Protein AF-A0AAW9KFI5-F1 (afdb_monomer)

Organism: NCBI:txid544580

pLDDT: mean 96.45, std 7.19, range [34.41, 98.88]

Sequence (159 aa):
MTAESLSDPTLGYTVVSIPKDLDATQIKVLQDFVAYDKATWRVWFTRKGLDEALARSTGSTHNAIQRNYEAMTKHDNPPVMVGVGGVDVSEDAKSADVTTCSDTTQMKSTDFQGNDVTQKAAQKRSAILVRMVPRDDGVWVTQSETVLSINECTAEAGK

Secondary structure (DSSP, 8-state):
--TGGG-BTTTTEEEEE--SS--HHHHHHHHHHHHHHHHHHHHHHHS--HHHHHHTB-HHHHHHHHHHHHT--EEEES-EEEEEEEEEE-TTSS-EEEEEEEE-TT-EEEETTS-B---TTTSSEEEEEEEEEE-TTS-EEEEEEEEEEESS--SSPP-

Foldseek 3Di:
DFQQVLADVVLLEGQAADDPPDDPLLVQQVSLVSQLVSLLLCCQAPVPNLVVNLVQEAAPSNVVSVVCSVVDQKHKHDHKYKAWDDWAADPVNFKIKIWMKIACLVIWIAGPVGDTPGDNVRRWIWTKIWMWGADPVRRIHTRDIDGPDIRPDDSHDDD

Solvent-accessible surface area (backbone atoms only — not comparable to full-atom values): 8347 Å² total; per-residue (Å²): 139,54,32,69,80,67,36,38,78,91,73,31,37,38,32,64,21,59,63,76,93,64,51,76,66,44,47,50,44,50,54,32,49,50,54,29,51,52,29,44,50,41,25,45,49,66,75,42,54,56,70,58,26,46,74,31,28,34,68,60,37,30,56,47,51,53,54,49,62,75,66,55,68,51,29,42,39,66,47,38,37,32,10,37,72,43,64,50,67,42,97,84,66,64,37,31,42,36,35,32,13,44,34,25,60,76,36,43,26,33,31,84,87,69,46,82,64,59,51,73,88,66,36,36,26,36,20,33,42,35,36,29,32,63,44,98,85,72,49,42,23,38,29,38,74,42,80,75,45,73,64,78,50,60,29,60,67,83,128

Nearest PDB structures (foldseek):
  5o65-assembly1_C  TM=4.513E-01  e=8.291E+00  Pseudomonas sp. UK4
  5o65-assembly1_B  TM=4.239E-01  e=7.354E+00  Pseudomonas sp. UK4

Structure (mmCIF, N/CA/C/O backbone):
data_AF-A0AAW9KFI5-F1
#
_entry.id   AF-A0AAW9KFI5-F1
#
loop_
_atom_site.group_PDB
_atom_site.id
_atom_site.type_symbol
_atom_site.label_atom_id
_atom_site.label_alt_id
_atom_site.label_comp_id
_atom_site.label_asym_id
_atom_site.label_entity_id
_atom_site.label_seq_id
_atom_site.pdbx_PDB_ins_code
_atom_site.Cartn_x
_atom_site.Cartn_y
_atom_site.Cartn_z
_atom_site.occupancy
_atom_site.B_iso_or_equiv
_atom_site.auth_seq_id
_atom_site.auth_comp_id
_atom_site.auth_asym_id
_atom_site.auth_atom_id
_atom_site.pdbx_PDB_model_num
ATOM 1 N N . MET A 1 1 ? 2.322 1.010 19.334 1.00 90.19 1 MET A N 1
ATOM 2 C CA . MET A 1 1 ? 2.576 0.846 17.885 1.00 90.19 1 MET A CA 1
ATOM 3 C C . MET A 1 1 ? 3.172 2.140 17.359 1.00 90.19 1 MET A C 1
ATOM 5 O O . MET A 1 1 ? 2.755 3.191 17.827 1.00 90.19 1 MET A O 1
ATOM 9 N N . THR A 1 2 ? 4.144 2.077 16.451 1.00 94.06 2 THR A N 1
ATOM 10 C CA . THR A 1 2 ? 4.765 3.262 15.826 1.00 94.06 2 THR A CA 1
ATOM 11 C C . THR A 1 2 ? 4.756 3.134 14.304 1.00 94.06 2 THR A C 1
ATOM 13 O O . THR A 1 2 ? 4.699 2.019 13.784 1.00 94.06 2 THR A O 1
ATOM 16 N N . ALA A 1 3 ? 4.849 4.258 13.589 1.00 95.38 3 ALA A N 1
ATOM 17 C CA . ALA A 1 3 ? 4.993 4.258 12.132 1.00 95.38 3 ALA A CA 1
ATOM 18 C C . ALA A 1 3 ? 6.216 3.424 11.692 1.00 95.38 3 ALA A C 1
ATOM 20 O O . ALA A 1 3 ? 6.110 2.531 10.858 1.00 95.38 3 ALA A O 1
ATOM 21 N N . GLU A 1 4 ? 7.354 3.595 12.367 1.00 95.94 4 GLU A N 1
ATOM 22 C CA . GLU A 1 4 ? 8.563 2.813 12.090 1.00 95.94 4 GLU A CA 1
ATOM 23 C C . GLU A 1 4 ? 8.346 1.299 12.259 1.00 95.94 4 GLU A C 1
ATOM 25 O O . GLU A 1 4 ? 8.732 0.530 11.382 1.00 95.94 4 GLU A O 1
ATOM 30 N N . SER A 1 5 ? 7.632 0.861 13.307 1.00 97.19 5 SER A N 1
ATOM 31 C CA . SER A 1 5 ? 7.320 -0.567 13.512 1.00 97.19 5 SER A CA 1
ATOM 32 C C . SER A 1 5 ? 6.452 -1.180 12.405 1.00 97.19 5 SER A C 1
ATOM 34 O O . SER A 1 5 ? 6.408 -2.399 12.256 1.00 97.19 5 SER A O 1
ATOM 36 N N . LEU A 1 6 ? 5.764 -0.342 11.625 1.00 98.00 6 LEU A N 1
ATOM 37 C CA . LEU A 1 6 ? 4.935 -0.738 10.491 1.00 98.00 6 LEU A CA 1
ATOM 38 C C . LEU A 1 6 ? 5.693 -0.690 9.158 1.00 98.00 6 LEU A C 1
ATOM 40 O O . LEU A 1 6 ? 5.147 -1.124 8.149 1.00 98.00 6 LEU A O 1
ATOM 44 N N . SER A 1 7 ? 6.941 -0.227 9.120 1.00 98.44 7 SER A N 1
ATOM 45 C CA . SER A 1 7 ? 7.747 -0.163 7.893 1.00 98.44 7 SER A CA 1
ATOM 46 C C . SER A 1 7 ? 8.327 -1.530 7.497 1.00 98.44 7 SER A C 1
ATOM 48 O O . SER A 1 7 ? 8.259 -2.502 8.251 1.00 98.44 7 SER A O 1
ATOM 50 N N . ASP A 1 8 ? 8.847 -1.637 6.277 1.00 98.50 8 ASP A N 1
ATOM 51 C CA . ASP A 1 8 ? 9.644 -2.768 5.789 1.00 98.50 8 ASP A CA 1
ATOM 52 C C . ASP A 1 8 ? 10.819 -2.220 4.956 1.00 98.50 8 ASP A C 1
ATOM 54 O O . ASP A 1 8 ? 10.697 -2.032 3.739 1.00 98.50 8 ASP A O 1
ATOM 58 N N . PRO A 1 9 ? 11.971 -1.944 5.600 1.00 97.44 9 PRO A N 1
ATOM 59 C CA . PRO A 1 9 ? 13.142 -1.402 4.917 1.00 97.44 9 PRO A CA 1
ATOM 60 C C . PRO A 1 9 ? 13.701 -2.329 3.835 1.00 97.44 9 PRO A C 1
ATOM 62 O O . PRO A 1 9 ? 14.302 -1.850 2.879 1.00 97.44 9 PRO A O 1
ATOM 65 N N . THR A 1 10 ? 13.495 -3.646 3.955 1.00 97.81 10 THR A N 1
ATOM 66 C CA . THR A 1 10 ? 13.979 -4.619 2.960 1.00 97.81 10 THR A CA 1
ATOM 67 C C . THR A 1 10 ? 13.178 -4.552 1.666 1.00 97.81 10 THR A C 1
ATOM 69 O O . THR A 1 10 ? 13.731 -4.739 0.584 1.00 97.81 10 THR A O 1
ATOM 72 N N . LEU A 1 11 ? 11.889 -4.226 1.778 1.00 98.19 11 LEU A N 1
ATOM 73 C CA . LEU A 1 11 ? 11.005 -3.963 0.649 1.00 98.19 11 LEU A CA 1
ATOM 74 C C . LEU A 1 11 ? 11.168 -2.537 0.093 1.00 98.19 11 LEU A C 1
ATOM 76 O O . LEU A 1 11 ? 10.743 -2.265 -1.026 1.00 98.19 11 LEU A O 1
ATOM 80 N N . GLY A 1 12 ? 11.763 -1.621 0.864 1.00 98.31 12 GLY A N 1
ATOM 81 C CA . GLY A 1 12 ? 11.790 -0.190 0.550 1.00 98.31 12 GLY A CA 1
ATOM 82 C C . GLY A 1 12 ? 10.432 0.492 0.750 1.00 98.31 12 GLY A C 1
ATOM 83 O O . GLY A 1 12 ? 10.103 1.447 0.046 1.00 98.31 12 GLY A O 1
ATOM 84 N N . TYR A 1 13 ? 9.646 -0.031 1.694 1.00 98.62 13 TYR A N 1
ATOM 85 C CA . TYR A 1 13 ? 8.342 0.480 2.103 1.00 98.62 13 TYR A CA 1
ATOM 86 C C . TYR A 1 13 ? 8.459 1.156 3.473 1.00 98.62 13 TYR A C 1
ATOM 88 O O . TYR A 1 13 ? 8.810 0.505 4.462 1.00 98.62 13 TYR A O 1
ATOM 96 N N . THR A 1 14 ? 8.125 2.441 3.555 1.00 98.56 14 THR A N 1
ATOM 97 C CA . THR A 1 14 ? 8.263 3.222 4.792 1.00 98.56 14 THR A CA 1
ATOM 98 C C . THR A 1 14 ? 6.934 3.840 5.195 1.00 98.56 14 THR A C 1
ATOM 100 O O . THR A 1 14 ? 6.377 4.642 4.453 1.00 98.56 14 THR A O 1
ATOM 103 N N . VAL A 1 15 ? 6.453 3.537 6.401 1.00 98.44 15 VAL A N 1
ATOM 104 C CA . VAL A 1 15 ? 5.349 4.284 7.019 1.00 98.44 15 VAL A CA 1
ATOM 105 C C . VAL A 1 15 ? 5.945 5.459 7.782 1.00 98.44 15 VAL A C 1
ATOM 107 O O . VAL A 1 15 ? 6.721 5.271 8.718 1.00 98.44 15 VAL A O 1
ATOM 110 N N . VAL A 1 16 ? 5.596 6.672 7.368 1.00 96.75 16 VAL A N 1
ATOM 111 C CA . VAL A 1 16 ? 6.188 7.917 7.879 1.00 96.75 16 VAL A CA 1
ATOM 112 C C . VAL A 1 16 ? 5.339 8.521 8.995 1.00 96.75 16 VAL A C 1
ATOM 114 O O . VAL A 1 16 ? 5.871 9.085 9.949 1.00 96.75 16 VAL A O 1
ATOM 117 N N . SER A 1 17 ? 4.017 8.377 8.916 1.00 96.69 17 SER A N 1
ATOM 118 C CA . SER A 1 17 ? 3.089 8.893 9.921 1.00 96.69 17 SER A CA 1
ATOM 119 C C . SER A 1 17 ? 1.872 7.988 10.091 1.00 96.69 17 SER A C 1
ATOM 121 O O . SER A 1 17 ? 1.457 7.306 9.154 1.00 96.69 17 SER A O 1
ATOM 123 N N . ILE A 1 18 ? 1.327 7.970 11.309 1.00 97.12 18 ILE A N 1
ATOM 124 C CA . ILE A 1 18 ? 0.077 7.291 11.668 1.00 97.12 18 ILE A CA 1
ATOM 125 C C . ILE A 1 18 ? -0.734 8.180 12.622 1.00 97.12 18 ILE A C 1
ATOM 127 O O . ILE A 1 18 ? -0.130 9.008 13.320 1.00 97.12 18 ILE A O 1
ATOM 131 N N . PRO A 1 19 ? -2.063 7.999 12.715 1.00 95.69 19 PRO A N 1
ATOM 132 C CA . PRO A 1 19 ? -2.877 8.717 13.686 1.00 95.69 19 PRO A CA 1
ATOM 133 C C . PRO A 1 19 ? -2.490 8.350 15.124 1.00 95.69 19 PRO A C 1
ATOM 135 O O . PRO A 1 19 ? -1.991 7.253 15.398 1.00 95.69 19 PRO A O 1
ATOM 138 N N . LYS A 1 20 ? -2.731 9.279 16.051 1.00 93.25 20 LYS A N 1
ATOM 139 C CA . LYS A 1 20 ? -2.588 9.047 17.495 1.00 93.25 20 LYS A CA 1
ATOM 140 C C . LYS A 1 20 ? -3.910 8.555 18.082 1.00 93.25 20 LYS A C 1
ATOM 142 O O . LYS A 1 20 ? -4.947 8.676 17.442 1.00 93.25 20 LYS A O 1
ATOM 147 N N . ASP A 1 21 ? -3.838 8.014 19.296 1.00 94.31 21 ASP A N 1
ATOM 148 C CA . ASP A 1 21 ? -5.003 7.702 20.135 1.00 94.31 21 ASP A CA 1
ATOM 149 C C . ASP A 1 21 ? -6.043 6.771 19.482 1.00 94.31 21 ASP A C 1
ATOM 151 O O . ASP A 1 21 ? -7.233 6.851 19.769 1.00 94.31 21 ASP A O 1
ATOM 155 N N . LEU A 1 22 ? -5.575 5.862 18.619 1.00 96.81 22 LEU A N 1
ATOM 156 C CA . LEU A 1 22 ? -6.407 4.837 17.992 1.00 96.81 22 LEU A CA 1
ATOM 157 C C . LEU A 1 22 ? -6.892 3.807 19.021 1.00 96.81 22 LEU A C 1
ATOM 159 O O . LEU A 1 22 ? -6.101 3.302 19.826 1.00 96.81 22 LEU A O 1
ATOM 163 N N . ASP A 1 23 ? -8.168 3.438 18.941 1.00 96.94 23 ASP A N 1
ATOM 164 C CA . ASP A 1 23 ? -8.720 2.321 19.703 1.00 96.94 23 ASP A CA 1
ATOM 165 C C . ASP A 1 23 ? -8.253 0.954 19.159 1.00 96.94 23 ASP A C 1
ATOM 167 O O . ASP A 1 23 ? -7.570 0.846 18.137 1.00 96.94 23 ASP A O 1
ATOM 171 N N . ALA A 1 24 ? -8.610 -0.128 19.856 1.00 97.06 24 ALA A N 1
ATOM 172 C CA . ALA A 1 24 ? -8.180 -1.476 19.488 1.00 97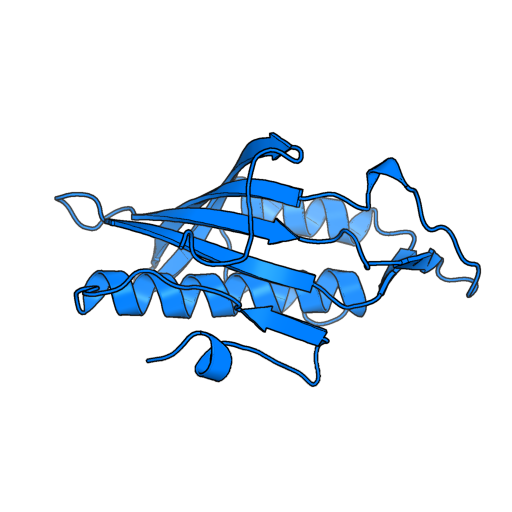.06 24 ALA A CA 1
ATOM 173 C C . ALA A 1 24 ? -8.640 -1.906 18.079 1.00 97.06 24 ALA A C 1
ATOM 175 O O . ALA A 1 24 ? -7.900 -2.606 17.381 1.00 97.06 24 ALA A O 1
ATOM 176 N N . THR A 1 25 ? -9.828 -1.483 17.647 1.00 97.19 25 THR A N 1
ATOM 177 C CA . THR A 1 25 ? -10.377 -1.817 16.328 1.00 97.19 25 THR A CA 1
ATOM 178 C C . THR A 1 25 ? -9.658 -1.024 15.245 1.00 97.19 25 THR A C 1
ATOM 180 O O . THR A 1 25 ? -9.201 -1.606 14.261 1.00 97.19 25 THR A O 1
ATOM 183 N N . GLN A 1 26 ? -9.467 0.279 15.449 1.00 98.50 26 GLN A N 1
ATOM 184 C CA . GLN A 1 26 ? -8.719 1.141 14.534 1.00 98.50 26 GLN A CA 1
ATOM 185 C C . GLN A 1 26 ? -7.257 0.693 14.394 1.00 98.50 26 GLN A C 1
ATOM 187 O O . GLN A 1 26 ? -6.715 0.682 13.288 1.00 98.50 26 GLN A O 1
ATOM 192 N N . ILE A 1 27 ? -6.621 0.257 15.489 1.00 98.19 27 ILE A N 1
ATOM 193 C CA . ILE A 1 27 ? -5.275 -0.335 15.457 1.00 98.19 27 ILE A CA 1
ATOM 194 C C . ILE A 1 27 ? -5.256 -1.579 14.564 1.00 98.19 27 ILE A C 1
ATOM 196 O O . ILE A 1 27 ? -4.351 -1.715 13.739 1.00 98.19 27 ILE A O 1
ATOM 200 N N . LYS A 1 28 ? -6.243 -2.474 14.697 1.00 98.12 28 LYS A N 1
ATOM 201 C CA . LYS A 1 28 ? -6.322 -3.693 13.881 1.00 98.12 28 LYS A CA 1
ATOM 202 C C . LYS A 1 28 ? -6.519 -3.373 12.398 1.00 98.12 28 LYS A C 1
ATOM 204 O O . LYS A 1 28 ? -5.806 -3.937 11.571 1.00 98.12 28 LYS A O 1
ATOM 209 N N . VAL A 1 29 ? -7.420 -2.443 12.075 1.00 98.75 29 VAL A N 1
ATOM 210 C CA . VAL A 1 29 ? -7.637 -1.958 10.700 1.00 98.75 29 VAL A CA 1
ATOM 211 C C . VAL A 1 29 ? -6.339 -1.399 10.120 1.00 98.75 29 VAL A C 1
ATOM 213 O O . VAL A 1 29 ? -5.943 -1.787 9.026 1.00 98.75 29 VAL A O 1
ATOM 216 N N . LEU A 1 30 ? -5.626 -0.548 10.865 1.00 98.75 30 LEU A N 1
ATOM 217 C CA . LEU A 1 30 ? -4.354 0.026 10.423 1.00 98.75 30 LEU A CA 1
ATOM 218 C C . LEU A 1 30 ? -3.290 -1.047 10.147 1.00 98.75 30 LEU A C 1
ATOM 220 O O . LEU A 1 30 ? -2.586 -0.984 9.140 1.00 98.75 30 LEU A O 1
ATOM 224 N N . GLN A 1 31 ? -3.161 -2.037 11.029 1.00 98.69 31 GLN A N 1
ATOM 225 C CA . GLN A 1 31 ? -2.206 -3.133 10.850 1.00 98.69 31 GLN A CA 1
ATOM 226 C C . GLN A 1 31 ? -2.524 -3.970 9.609 1.00 98.69 31 GLN A C 1
ATOM 228 O O . GLN A 1 31 ? -1.621 -4.281 8.828 1.00 98.69 31 GLN A O 1
ATOM 233 N N . ASP A 1 32 ? -3.796 -4.308 9.411 1.00 98.81 32 ASP A N 1
ATOM 234 C CA . ASP A 1 32 ? -4.235 -5.088 8.258 1.00 98.81 32 ASP A CA 1
ATOM 235 C C . ASP A 1 32 ? -4.118 -4.291 6.950 1.00 98.81 32 ASP A C 1
ATOM 237 O O . ASP A 1 32 ? -3.671 -4.848 5.945 1.00 98.81 32 ASP A O 1
ATOM 241 N N . PHE A 1 33 ? -4.429 -2.989 6.974 1.00 98.81 33 PHE A N 1
ATOM 242 C CA . PHE A 1 33 ? -4.198 -2.071 5.858 1.00 98.81 33 PHE A CA 1
ATOM 243 C C . PHE A 1 33 ? -2.725 -2.071 5.448 1.00 98.81 33 PHE A C 1
ATOM 245 O O . PHE A 1 33 ? -2.408 -2.300 4.285 1.00 98.81 33 PHE A O 1
ATOM 252 N N . VAL A 1 34 ? -1.808 -1.861 6.398 1.00 98.81 34 VAL A N 1
ATOM 253 C CA . VAL A 1 34 ? -0.371 -1.839 6.095 1.00 98.81 34 VAL A CA 1
ATOM 254 C C . VAL A 1 34 ? 0.104 -3.194 5.574 1.00 98.81 34 VAL A C 1
ATOM 256 O O . VAL A 1 34 ? 0.955 -3.251 4.688 1.00 98.81 34 VAL A O 1
ATOM 259 N N . ALA A 1 35 ? -0.432 -4.299 6.095 1.00 98.81 35 ALA A N 1
ATOM 260 C CA . ALA A 1 35 ? -0.104 -5.624 5.585 1.00 98.81 35 ALA A CA 1
ATOM 261 C C . ALA A 1 35 ? -0.590 -5.820 4.137 1.00 98.81 35 ALA A C 1
ATOM 263 O O . ALA A 1 35 ? 0.127 -6.412 3.330 1.00 98.81 35 ALA A O 1
ATOM 264 N N . TYR A 1 36 ? -1.775 -5.305 3.798 1.00 98.81 36 TYR A N 1
ATOM 265 C CA . TYR A 1 36 ? -2.276 -5.240 2.425 1.00 98.81 36 TYR A CA 1
ATOM 266 C C . TYR A 1 36 ? -1.367 -4.381 1.533 1.00 98.81 36 TYR A C 1
ATOM 268 O O . TYR A 1 36 ? -0.918 -4.856 0.490 1.00 98.81 36 TYR A O 1
ATOM 276 N N . ASP A 1 37 ? -1.039 -3.161 1.960 1.00 98.81 37 ASP A N 1
ATOM 277 C CA . ASP A 1 37 ? -0.272 -2.210 1.151 1.00 98.81 37 ASP A CA 1
ATOM 278 C C . ASP A 1 37 ? 1.143 -2.743 0.870 1.00 98.81 37 ASP A C 1
ATOM 280 O O . ASP A 1 37 ? 1.593 -2.762 -0.275 1.00 98.81 37 ASP A O 1
ATOM 284 N N . LYS A 1 38 ? 1.813 -3.333 1.873 1.00 98.75 38 LYS A N 1
ATOM 285 C CA . LYS A 1 38 ? 3.093 -4.042 1.681 1.00 98.75 38 LYS A CA 1
ATOM 286 C C . LYS A 1 38 ? 2.996 -5.186 0.675 1.00 98.75 38 LYS A C 1
ATOM 288 O O . LYS A 1 38 ? 3.896 -5.341 -0.151 1.00 98.75 38 LYS A O 1
ATOM 293 N N . ALA A 1 39 ? 1.951 -6.012 0.757 1.00 98.81 39 ALA A N 1
ATOM 294 C CA . ALA A 1 39 ? 1.773 -7.134 -0.163 1.00 98.81 39 ALA A CA 1
ATOM 295 C C . ALA A 1 39 ? 1.604 -6.633 -1.606 1.00 98.81 39 ALA A C 1
ATOM 297 O O . ALA A 1 39 ? 2.252 -7.142 -2.520 1.00 98.81 39 ALA A O 1
ATOM 298 N N . THR A 1 40 ? 0.817 -5.577 -1.797 1.00 98.62 40 THR A N 1
ATOM 299 C CA . THR A 1 40 ? 0.596 -4.940 -3.098 1.00 98.62 40 THR A CA 1
ATOM 300 C C . THR A 1 40 ? 1.871 -4.277 -3.638 1.00 98.62 40 THR A C 1
ATOM 302 O O . THR A 1 40 ? 2.248 -4.519 -4.786 1.00 98.62 40 THR A O 1
ATOM 305 N N . TRP A 1 41 ? 2.628 -3.544 -2.815 1.00 98.69 41 TRP A N 1
ATOM 306 C CA . TRP A 1 41 ? 3.925 -2.986 -3.224 1.00 98.69 41 TRP A CA 1
ATOM 307 C C . TRP A 1 41 ? 4.960 -4.057 -3.563 1.00 98.69 41 TRP A C 1
ATOM 309 O O . TRP A 1 41 ? 5.709 -3.899 -4.525 1.00 98.69 41 TRP A O 1
ATOM 319 N N . ARG A 1 42 ? 4.975 -5.193 -2.857 1.00 98.69 42 ARG A N 1
ATOM 320 C CA . ARG A 1 42 ? 5.821 -6.342 -3.218 1.00 98.69 42 ARG A CA 1
ATOM 321 C C . ARG A 1 42 ? 5.506 -6.863 -4.616 1.00 98.69 42 ARG A C 1
ATOM 323 O O . ARG A 1 42 ? 6.442 -7.181 -5.357 1.00 98.69 42 ARG A O 1
ATOM 330 N N . VAL A 1 43 ? 4.231 -6.896 -5.002 1.00 98.69 43 VAL A N 1
ATOM 331 C CA . VAL A 1 43 ? 3.827 -7.244 -6.368 1.00 98.69 43 VAL A CA 1
ATOM 332 C C . VAL A 1 43 ? 4.381 -6.230 -7.368 1.00 98.69 43 VAL A C 1
ATOM 334 O O . VAL A 1 43 ? 5.026 -6.638 -8.333 1.00 98.69 43 VAL A O 1
ATOM 337 N N . TRP A 1 44 ? 4.229 -4.928 -7.131 1.00 98.31 44 TRP A N 1
ATOM 338 C CA . TRP A 1 44 ? 4.725 -3.902 -8.059 1.00 98.31 44 TRP A CA 1
ATOM 339 C C . TRP A 1 44 ? 6.250 -3.872 -8.171 1.00 98.31 44 TRP A C 1
ATOM 341 O O . TRP A 1 44 ? 6.785 -3.707 -9.270 1.00 98.31 44 TRP A O 1
ATOM 351 N N . PHE A 1 45 ? 6.952 -4.132 -7.070 1.00 98.25 45 PHE A N 1
ATOM 352 C CA . PHE A 1 45 ? 8.412 -4.125 -7.039 1.00 98.25 45 PHE A CA 1
ATOM 353 C C . PHE A 1 45 ? 9.044 -5.389 -7.614 1.00 98.25 45 PHE A C 1
ATOM 355 O O . PHE A 1 45 ? 10.140 -5.340 -8.163 1.00 98.25 45 PHE A O 1
ATOM 362 N N . THR A 1 46 ? 8.380 -6.542 -7.496 1.00 97.00 46 THR A N 1
ATOM 363 C CA . THR A 1 46 ? 9.038 -7.836 -7.764 1.00 97.00 46 THR A CA 1
ATOM 364 C C . THR A 1 46 ? 8.254 -8.775 -8.672 1.00 97.00 46 THR A C 1
ATOM 366 O O . THR A 1 46 ? 8.794 -9.795 -9.100 1.00 97.00 46 THR A O 1
ATOM 369 N N . ARG A 1 47 ? 6.981 -8.470 -8.957 1.00 96.44 47 ARG A N 1
ATOM 370 C CA . ARG A 1 47 ? 5.999 -9.351 -9.622 1.00 96.44 47 ARG A CA 1
ATOM 371 C C . ARG A 1 47 ? 5.773 -10.692 -8.901 1.00 96.44 47 ARG A C 1
ATOM 373 O O . ARG A 1 47 ? 5.220 -11.632 -9.472 1.00 96.44 47 ARG A O 1
ATOM 380 N N . LYS A 1 48 ? 6.173 -10.788 -7.632 1.00 97.38 48 LYS A N 1
ATOM 381 C CA . LYS A 1 48 ? 5.944 -11.940 -6.749 1.00 97.38 48 LYS A CA 1
ATOM 382 C C . LYS A 1 48 ? 4.938 -11.571 -5.661 1.00 97.38 48 LYS A C 1
ATOM 384 O O . LYS A 1 48 ? 4.760 -10.398 -5.356 1.00 97.38 48 LYS A O 1
ATOM 389 N N . GLY A 1 49 ? 4.323 -12.582 -5.049 1.00 98.06 49 GLY A N 1
ATOM 390 C CA . GLY A 1 49 ? 3.394 -12.385 -3.930 1.00 98.06 49 GLY A CA 1
ATOM 391 C C . GLY A 1 49 ? 1.973 -11.991 -4.340 1.00 98.06 49 GLY A C 1
ATOM 392 O O . GLY A 1 49 ? 1.246 -11.452 -3.512 1.00 98.06 49 GLY A O 1
ATOM 393 N N . LEU A 1 50 ? 1.568 -12.267 -5.588 1.00 98.69 50 LEU A N 1
ATOM 394 C CA . LEU A 1 50 ? 0.211 -11.977 -6.063 1.00 98.69 50 LEU A CA 1
ATOM 395 C C . LEU A 1 50 ? -0.850 -12.625 -5.162 1.00 98.69 50 LEU A C 1
ATOM 397 O O . LEU A 1 50 ? -1.755 -11.931 -4.714 1.00 98.69 50 LEU A O 1
ATOM 401 N N . ASP A 1 51 ? -0.696 -13.909 -4.828 1.00 98.62 51 ASP A N 1
ATOM 402 C CA . ASP A 1 51 ? -1.651 -14.634 -3.979 1.00 98.62 51 ASP A CA 1
ATOM 403 C C . ASP A 1 51 ? -1.847 -13.965 -2.609 1.00 98.62 51 ASP A C 1
ATOM 405 O O . ASP A 1 51 ? -2.962 -13.911 -2.095 1.00 98.62 51 ASP A O 1
ATOM 409 N N . GLU A 1 52 ? -0.780 -13.402 -2.029 1.00 98.56 52 GLU A N 1
ATOM 410 C CA . GLU A 1 52 ? -0.847 -12.675 -0.756 1.00 98.56 52 GLU A CA 1
ATOM 411 C C . GLU A 1 52 ? -1.635 -11.364 -0.904 1.00 98.56 52 GLU A C 1
ATOM 413 O O . GLU A 1 52 ? -2.515 -11.078 -0.090 1.00 98.56 52 GLU A O 1
ATOM 418 N N . ALA A 1 53 ? -1.364 -10.582 -1.954 1.00 98.69 53 ALA A N 1
ATOM 419 C CA . ALA A 1 53 ? -2.083 -9.336 -2.228 1.00 98.69 53 ALA A CA 1
ATOM 420 C C . ALA A 1 53 ? -3.575 -9.587 -2.527 1.00 98.69 53 ALA A C 1
ATOM 422 O O . ALA A 1 53 ? -4.452 -8.865 -2.042 1.00 98.69 53 ALA A O 1
ATOM 423 N N . LEU A 1 54 ? -3.883 -10.656 -3.268 1.00 98.69 54 LEU A N 1
ATOM 424 C CA . LEU A 1 54 ? -5.254 -11.078 -3.559 1.00 98.69 54 LEU A CA 1
ATOM 425 C C . LEU A 1 54 ? -5.984 -11.576 -2.308 1.00 98.69 54 LEU A C 1
ATOM 427 O O . LEU A 1 54 ? -7.149 -11.239 -2.117 1.00 98.69 54 LEU A O 1
ATOM 431 N N . ALA A 1 55 ? -5.314 -12.315 -1.418 1.00 98.38 55 ALA A N 1
ATOM 432 C CA . ALA A 1 55 ? -5.904 -12.772 -0.157 1.00 98.38 55 ALA A CA 1
ATOM 433 C C . ALA A 1 55 ? -6.260 -11.615 0.797 1.00 98.38 55 ALA A C 1
ATOM 435 O O . ALA A 1 55 ? -7.156 -11.757 1.636 1.00 98.38 55 ALA A O 1
ATOM 436 N N . ARG A 1 56 ? -5.572 -10.474 0.654 1.00 98.62 56 ARG A N 1
ATOM 437 C CA . ARG A 1 56 ? -5.773 -9.244 1.436 1.00 98.62 56 ARG A CA 1
ATOM 438 C C . ARG A 1 56 ? -6.687 -8.216 0.765 1.00 98.62 56 ARG A C 1
ATOM 440 O O . ARG A 1 56 ? -6.831 -7.105 1.273 1.00 98.62 56 ARG A O 1
ATOM 447 N N . SER A 1 57 ? -7.316 -8.573 -0.350 1.00 98.69 57 SER A N 1
ATOM 448 C CA . SER A 1 57 ? -8.220 -7.694 -1.084 1.00 98.69 57 SER A CA 1
ATOM 449 C C . SER A 1 57 ? -9.511 -8.397 -1.486 1.00 98.69 57 SER A C 1
ATOM 451 O O . SER A 1 57 ? -9.598 -9.618 -1.588 1.00 98.69 57 SER A O 1
ATOM 453 N N . THR A 1 58 ? -10.544 -7.599 -1.719 1.00 98.75 58 THR A N 1
ATOM 454 C CA . THR A 1 58 ? -11.831 -8.030 -2.266 1.00 98.75 58 THR A CA 1
ATOM 455 C C . THR A 1 58 ? -12.365 -6.954 -3.217 1.00 98.75 58 THR A C 1
ATOM 457 O O . THR A 1 58 ? -11.690 -5.955 -3.476 1.00 98.75 58 THR A O 1
ATOM 460 N N . GLY A 1 59 ? -13.562 -7.153 -3.766 1.00 98.44 59 GLY A N 1
ATOM 461 C CA . GLY A 1 59 ? -14.271 -6.138 -4.543 1.00 98.44 59 GLY A CA 1
ATOM 462 C C . GLY A 1 59 ? -13.483 -5.595 -5.740 1.00 98.44 59 GLY A C 1
ATOM 463 O O . GLY A 1 59 ? -12.855 -6.340 -6.497 1.00 98.44 59 GLY A O 1
ATOM 464 N N . SER A 1 60 ? -13.548 -4.278 -5.941 1.00 98.69 60 SER A N 1
ATOM 465 C CA . SER A 1 60 ? -12.894 -3.621 -7.075 1.00 98.69 60 SER A CA 1
ATOM 466 C C . SER A 1 60 ? -11.374 -3.621 -6.949 1.00 98.69 60 SER A C 1
ATOM 468 O O . SER A 1 60 ? -10.697 -3.734 -7.972 1.00 98.69 60 SER A O 1
ATOM 470 N N . THR A 1 61 ? -10.837 -3.548 -5.729 1.00 98.75 61 THR A N 1
ATOM 471 C CA . THR A 1 61 ? -9.390 -3.588 -5.490 1.00 98.75 61 THR A CA 1
ATOM 472 C C . THR A 1 61 ? -8.792 -4.926 -5.916 1.00 98.75 61 THR A C 1
ATOM 474 O O . THR A 1 61 ? -7.818 -4.937 -6.665 1.00 98.75 61 THR A O 1
ATOM 477 N N . HIS A 1 62 ? -9.408 -6.049 -5.538 1.00 98.75 62 HIS A N 1
ATOM 478 C CA . HIS A 1 62 ? -8.947 -7.383 -5.948 1.00 98.75 62 HIS A CA 1
ATOM 479 C C . HIS A 1 62 ? -8.881 -7.517 -7.477 1.00 98.75 62 HIS A C 1
ATOM 481 O O . HIS A 1 62 ? -7.858 -7.900 -8.048 1.00 98.75 62 HIS A O 1
ATOM 487 N N . ASN A 1 63 ? -9.952 -7.101 -8.160 1.00 98.69 63 ASN A N 1
ATOM 488 C CA . ASN A 1 63 ? -10.018 -7.122 -9.621 1.00 98.69 63 ASN A CA 1
ATOM 489 C C . ASN A 1 63 ? -8.985 -6.188 -10.271 1.00 98.69 63 ASN A C 1
ATOM 491 O O . ASN A 1 63 ? -8.476 -6.479 -11.355 1.00 98.69 63 ASN A O 1
ATOM 495 N N . ALA A 1 64 ? -8.689 -5.045 -9.645 1.00 98.56 64 ALA A N 1
ATOM 496 C CA . ALA A 1 64 ? -7.681 -4.111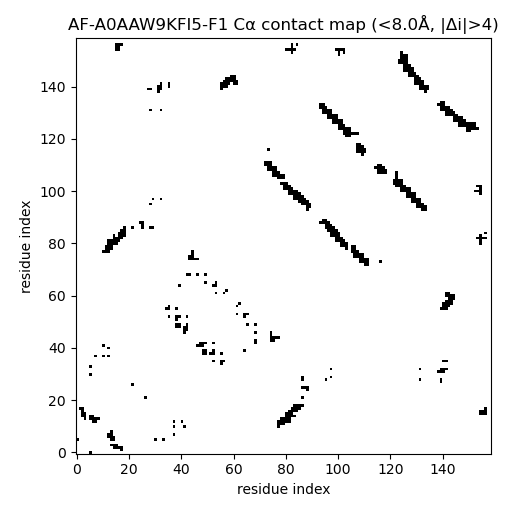 -10.129 1.00 98.56 64 ALA A CA 1
ATOM 497 C C . ALA A 1 64 ? -6.265 -4.676 -9.986 1.00 98.56 64 ALA A C 1
ATOM 499 O O . ALA A 1 64 ? -5.490 -4.558 -10.932 1.00 98.56 64 ALA A O 1
ATOM 500 N N . ILE A 1 65 ? -5.947 -5.333 -8.867 1.00 98.69 65 ILE A N 1
ATOM 501 C CA . ILE A 1 65 ? -4.646 -5.980 -8.653 1.00 98.69 65 ILE A CA 1
ATOM 502 C C . ILE A 1 65 ? -4.409 -7.054 -9.712 1.00 98.69 65 ILE A C 1
ATOM 504 O O . ILE A 1 65 ? -3.383 -7.004 -10.389 1.00 98.69 65 ILE A O 1
ATOM 508 N N . GLN A 1 66 ? -5.371 -7.960 -9.919 1.00 98.56 66 GLN A N 1
ATOM 509 C CA . GLN A 1 66 ? -5.264 -9.023 -10.924 1.00 98.56 66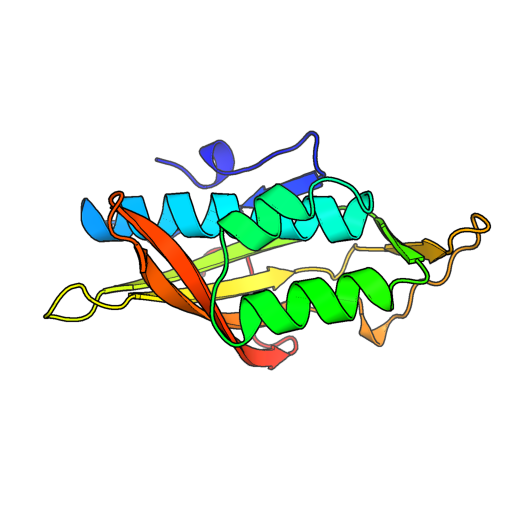 GLN A CA 1
ATOM 510 C C . GLN A 1 66 ? -5.024 -8.449 -12.327 1.00 98.56 66 GLN A C 1
ATOM 512 O O . GLN A 1 66 ? -4.053 -8.797 -12.998 1.00 98.56 66 GLN A O 1
ATOM 517 N N . ARG A 1 67 ? -5.87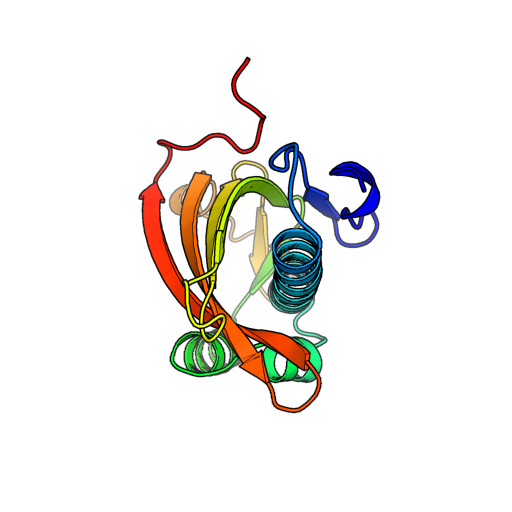4 -7.506 -12.750 1.00 98.50 67 ARG A N 1
ATOM 518 C CA . ARG A 1 67 ? -5.756 -6.867 -14.067 1.00 98.50 67 ARG A CA 1
ATOM 519 C C . ARG A 1 67 ? -4.428 -6.140 -14.249 1.00 98.50 67 ARG A C 1
ATOM 521 O O . ARG A 1 67 ? -3.812 -6.246 -15.306 1.00 98.50 67 ARG A O 1
ATOM 528 N N . ASN A 1 68 ? -3.998 -5.381 -13.243 1.00 97.94 68 ASN A N 1
ATOM 529 C CA . ASN A 1 68 ? -2.748 -4.633 -13.315 1.00 97.94 68 ASN A CA 1
ATOM 530 C C . ASN A 1 68 ? -1.552 -5.585 -13.360 1.00 97.94 68 ASN A C 1
ATOM 532 O O . ASN A 1 68 ? -0.649 -5.340 -14.151 1.00 97.94 68 ASN A O 1
ATOM 536 N N . TYR A 1 69 ? -1.574 -6.679 -12.588 1.00 98.25 69 TYR A N 1
ATOM 537 C CA . TYR A 1 69 ? -0.546 -7.723 -12.598 1.00 98.25 69 TYR A CA 1
ATOM 538 C C . TYR A 1 69 ? -0.369 -8.364 -13.980 1.00 98.25 69 TYR A C 1
ATOM 540 O O . TYR A 1 69 ? 0.754 -8.496 -14.479 1.00 98.25 69 TYR A O 1
ATOM 548 N N . GLU A 1 70 ? -1.479 -8.745 -14.612 1.00 98.12 70 GLU A N 1
ATOM 549 C CA . GLU A 1 70 ? -1.491 -9.335 -15.954 1.00 98.12 70 GLU A CA 1
ATOM 550 C C . GLU A 1 70 ? -0.968 -8.354 -17.010 1.00 98.12 70 GLU A C 1
ATOM 552 O O . GLU A 1 70 ? -0.235 -8.752 -17.915 1.00 98.12 70 GLU A O 1
ATOM 557 N N . ALA A 1 71 ? -1.286 -7.066 -16.857 1.00 97.56 71 ALA A N 1
ATOM 558 C CA . ALA A 1 71 ? -0.856 -5.998 -17.753 1.00 97.56 71 ALA A CA 1
ATOM 559 C C . ALA A 1 71 ? 0.547 -5.436 -17.447 1.00 97.56 71 ALA A C 1
ATOM 561 O O . ALA A 1 71 ? 1.006 -4.549 -18.170 1.00 97.56 71 ALA A O 1
ATOM 562 N N . MET A 1 72 ? 1.238 -5.904 -16.398 1.00 97.06 72 MET A N 1
ATOM 563 C CA . MET A 1 72 ? 2.560 -5.379 -16.046 1.00 97.06 72 MET A CA 1
ATOM 564 C C . MET A 1 72 ? 3.551 -5.593 -17.191 1.00 97.06 72 MET A C 1
ATOM 566 O O . MET A 1 72 ? 3.721 -6.709 -17.681 1.00 97.06 72 MET A O 1
ATOM 570 N N . THR A 1 73 ? 4.275 -4.532 -17.543 1.00 96.81 73 THR A N 1
ATOM 571 C CA . THR A 1 73 ? 5.404 -4.549 -18.495 1.00 96.81 73 THR A CA 1
ATOM 572 C C . THR A 1 73 ? 6.721 -4.089 -17.863 1.00 96.81 73 THR A C 1
ATOM 574 O O . THR A 1 73 ? 7.753 -4.029 -18.533 1.00 96.81 73 THR A O 1
ATOM 577 N N . LYS A 1 74 ? 6.675 -3.716 -16.583 1.00 97.12 74 LYS A N 1
ATOM 578 C CA . LYS A 1 74 ? 7.770 -3.125 -15.819 1.00 97.12 74 LYS A CA 1
ATOM 579 C C . LYS A 1 74 ? 7.603 -3.414 -14.332 1.00 97.12 74 LYS A C 1
ATOM 581 O O . LYS A 1 74 ? 6.502 -3.742 -13.894 1.00 97.12 74 LYS A O 1
ATOM 586 N N . HIS A 1 75 ? 8.681 -3.239 -13.584 1.00 96.00 75 HIS A N 1
ATOM 587 C CA . HIS A 1 75 ? 8.665 -3.131 -12.132 1.00 96.00 75 HIS A CA 1
ATOM 588 C C . HIS A 1 75 ? 8.823 -1.672 -11.725 1.00 96.00 75 HIS A C 1
ATOM 590 O O . HIS A 1 75 ? 9.553 -0.917 -12.377 1.00 96.00 75 HIS A O 1
ATOM 596 N N . ASP A 1 76 ? 8.168 -1.293 -10.637 1.00 97.94 76 ASP A N 1
ATOM 597 C CA . ASP A 1 76 ? 8.531 -0.078 -9.923 1.00 97.94 76 ASP A CA 1
ATOM 598 C C . ASP A 1 76 ? 9.686 -0.384 -8.968 1.00 97.94 76 ASP A C 1
ATOM 600 O O . ASP A 1 76 ? 9.815 -1.488 -8.452 1.00 97.94 76 ASP A O 1
ATOM 604 N N . ASN A 1 77 ? 10.565 0.582 -8.756 1.00 97.81 77 ASN A N 1
ATOM 605 C CA . ASN A 1 77 ? 11.732 0.431 -7.906 1.00 97.81 77 ASN A CA 1
ATOM 606 C C . ASN A 1 77 ? 11.539 1.302 -6.665 1.00 97.81 77 ASN A C 1
ATOM 608 O O . ASN A 1 77 ? 11.324 2.507 -6.838 1.00 97.81 77 ASN A O 1
ATOM 612 N N . PRO A 1 78 ? 11.646 0.739 -5.446 1.00 97.25 78 PRO A N 1
ATOM 613 C CA . PRO A 1 78 ? 11.510 1.504 -4.210 1.00 97.25 78 PRO A CA 1
ATOM 614 C C . PRO A 1 78 ? 12.445 2.730 -4.179 1.00 97.25 78 PRO A C 1
ATOM 616 O O . PRO A 1 78 ? 13.482 2.735 -4.852 1.00 97.25 78 PRO A O 1
ATOM 619 N N . PRO A 1 79 ? 12.123 3.763 -3.377 1.00 97.94 79 PRO A N 1
ATOM 620 C CA . PRO A 1 79 ? 11.231 3.699 -2.217 1.00 97.94 79 PRO A CA 1
ATOM 621 C C . PRO A 1 79 ? 9.773 4.088 -2.491 1.00 97.94 79 PRO A C 1
ATOM 623 O O . PRO A 1 79 ? 9.475 4.866 -3.398 1.00 97.94 79 PRO A O 1
ATOM 626 N N . VAL A 1 80 ? 8.886 3.605 -1.619 1.00 98.31 80 VAL A N 1
ATOM 627 C CA . VAL A 1 80 ? 7.573 4.209 -1.357 1.00 98.31 80 VAL A CA 1
ATOM 628 C C . VAL A 1 80 ? 7.507 4.682 0.091 1.00 98.31 80 VAL A C 1
ATOM 630 O O . VAL A 1 80 ? 7.949 3.985 1.010 1.00 98.31 80 VAL A O 1
ATOM 633 N N . MET A 1 81 ? 6.935 5.865 0.297 1.00 98.44 81 MET A N 1
ATOM 634 C CA . MET A 1 81 ? 6.611 6.379 1.625 1.00 98.44 81 MET A CA 1
ATOM 635 C C . MET A 1 81 ? 5.097 6.509 1.780 1.00 98.44 81 MET A C 1
ATOM 637 O O . MET A 1 81 ? 4.409 6.938 0.857 1.00 98.44 81 MET A O 1
ATOM 641 N N . VAL A 1 82 ? 4.576 6.155 2.950 1.00 98.56 82 VAL A N 1
ATOM 642 C CA . VAL A 1 82 ? 3.140 6.142 3.235 1.00 98.56 82 VAL A CA 1
ATOM 643 C C . VAL A 1 82 ? 2.867 6.897 4.526 1.00 98.56 82 VAL A C 1
ATOM 645 O O . VAL A 1 82 ? 3.418 6.575 5.578 1.00 98.56 82 VAL A O 1
ATOM 648 N N . GLY A 1 83 ? 2.010 7.908 4.453 1.00 98.25 83 GLY A N 1
ATOM 649 C CA . GLY A 1 83 ? 1.397 8.520 5.629 1.00 98.25 83 GLY A CA 1
ATOM 650 C C . GLY A 1 83 ? -0.032 8.029 5.787 1.00 98.25 83 GLY A C 1
ATOM 651 O O . GLY A 1 83 ? -0.766 7.976 4.801 1.00 98.25 83 GLY A O 1
ATOM 652 N N . VAL A 1 84 ? -0.438 7.695 7.008 1.00 98.12 84 VAL A N 1
ATOM 653 C CA . VAL A 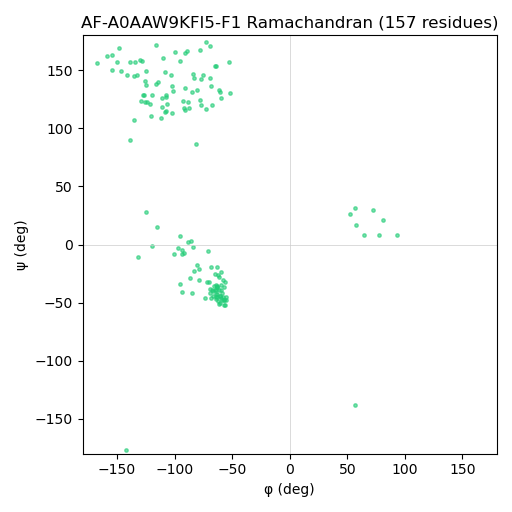1 84 ? -1.835 7.396 7.335 1.00 98.12 84 VAL A CA 1
ATOM 654 C C . VAL A 1 84 ? -2.400 8.552 8.150 1.00 98.12 84 VAL A C 1
ATOM 656 O O . VAL A 1 84 ? -1.949 8.816 9.263 1.00 98.12 84 VAL A O 1
ATOM 659 N N . GLY A 1 85 ? -3.377 9.251 7.575 1.00 94.94 85 GLY A N 1
ATOM 660 C CA . GLY A 1 85 ? -3.993 10.439 8.164 1.00 94.94 85 GLY A CA 1
ATOM 661 C C . GLY A 1 85 ? -5.152 10.132 9.112 1.00 94.94 85 GLY A C 1
ATOM 662 O O . GLY A 1 85 ? -5.370 10.887 10.054 1.00 94.94 85 GLY A O 1
ATOM 663 N N . GLY A 1 86 ? -5.867 9.022 8.904 1.00 96.00 86 GLY A N 1
ATOM 664 C CA . GLY A 1 86 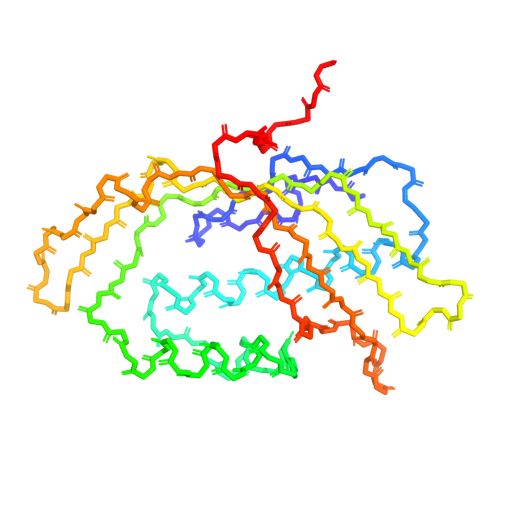? -7.032 8.660 9.714 1.00 96.00 86 GLY A CA 1
ATOM 665 C C . GLY A 1 86 ? -7.493 7.224 9.486 1.00 96.00 86 GLY A C 1
ATOM 666 O O . GLY A 1 86 ? -7.199 6.637 8.442 1.00 96.00 86 GLY A O 1
ATOM 667 N N . VAL A 1 87 ? -8.188 6.680 10.487 1.00 98.44 87 VAL A N 1
ATOM 668 C CA . VAL A 1 87 ? -8.859 5.376 10.445 1.00 98.44 87 VAL A CA 1
ATOM 669 C C . VAL A 1 87 ? -10.245 5.542 11.061 1.00 98.44 87 VAL A C 1
ATOM 671 O O . VAL A 1 87 ? -10.368 5.669 12.279 1.00 98.44 87 VAL A O 1
ATOM 674 N N . ASP A 1 88 ? -11.277 5.522 10.230 1.00 98.38 88 ASP A N 1
ATOM 675 C CA . ASP A 1 88 ? -12.661 5.758 10.634 1.00 98.38 88 ASP A CA 1
ATOM 676 C C . ASP A 1 88 ? -13.460 4.461 10.496 1.00 98.38 88 ASP A C 1
ATOM 678 O O . ASP A 1 88 ? -13.709 3.989 9.389 1.00 98.38 88 ASP A O 1
ATOM 682 N N . VAL A 1 89 ? -13.837 3.850 11.620 1.00 98.44 89 VAL A N 1
ATOM 683 C CA . VAL A 1 89 ? -14.618 2.601 11.651 1.00 98.44 89 VAL A CA 1
ATOM 684 C C . VAL A 1 89 ? -16.106 2.947 11.702 1.00 98.44 89 VAL A C 1
ATOM 686 O O . VAL A 1 89 ? -16.509 3.821 12.469 1.00 98.44 89 VAL A O 1
ATOM 689 N N . SER A 1 90 ? -16.933 2.273 10.899 1.00 98.00 90 SER A N 1
ATOM 690 C CA . SER A 1 90 ? -18.385 2.483 10.920 1.00 98.00 90 SER A CA 1
ATOM 691 C C . SER A 1 90 ? -18.998 2.050 12.253 1.00 98.00 90 SER A C 1
ATOM 693 O O . SER A 1 90 ? -18.487 1.151 12.918 1.00 98.00 90 SER A O 1
ATOM 695 N N . GLU A 1 91 ? -20.134 2.645 12.631 1.00 95.62 91 GLU A N 1
ATOM 696 C CA . GLU A 1 91 ? -20.814 2.341 13.904 1.00 95.62 91 GLU A CA 1
ATOM 697 C C . GLU A 1 91 ? -21.160 0.853 14.071 1.00 95.62 91 GLU A C 1
ATOM 699 O O . GLU A 1 91 ? -21.139 0.324 15.179 1.00 95.62 91 GLU A O 1
ATOM 704 N N . ASP A 1 92 ? -21.456 0.160 12.969 1.00 95.00 92 ASP A N 1
ATOM 705 C CA . ASP A 1 92 ? -21.760 -1.272 12.951 1.00 95.00 92 ASP A CA 1
ATOM 706 C C . ASP A 1 92 ? -20.519 -2.169 12.794 1.00 95.00 92 ASP A C 1
ATOM 708 O O . ASP A 1 92 ? -20.657 -3.391 12.700 1.00 95.00 92 ASP A O 1
ATOM 712 N N . ALA A 1 93 ? -19.324 -1.571 12.743 1.00 92.75 93 ALA A N 1
ATOM 713 C CA . ALA A 1 93 ? -18.031 -2.214 12.528 1.00 92.75 93 ALA A CA 1
ATOM 714 C C . ALA A 1 93 ? -17.967 -3.125 11.286 1.00 92.75 93 ALA A C 1
ATOM 716 O O . ALA A 1 93 ? -17.158 -4.052 11.231 1.00 92.75 93 ALA A O 1
ATOM 717 N N . LYS A 1 94 ? -18.801 -2.872 10.268 1.00 96.25 94 LYS A N 1
ATOM 718 C CA . LYS A 1 94 ? -18.797 -3.626 9.000 1.00 96.25 94 LYS A CA 1
ATOM 719 C C . LYS A 1 94 ? -17.940 -2.993 7.913 1.00 96.25 94 LYS A C 1
ATOM 721 O O . LYS A 1 94 ? -17.738 -3.597 6.861 1.00 96.25 94 LYS A O 1
ATOM 726 N N . SER A 1 95 ? -17.439 -1.788 8.148 1.00 98.19 95 SER A N 1
ATOM 727 C CA . SER A 1 95 ? -16.521 -1.107 7.247 1.00 98.19 95 SER A CA 1
ATOM 728 C C . SER A 1 95 ? -15.593 -0.184 8.023 1.00 98.19 95 SER A C 1
ATOM 730 O O . SER A 1 95 ? -15.907 0.242 9.134 1.00 98.19 95 SER A O 1
ATOM 732 N N . ALA A 1 96 ? -14.446 0.117 7.433 1.00 98.75 96 ALA A N 1
ATOM 733 C CA . ALA A 1 96 ? -13.569 1.168 7.907 1.00 98.75 96 ALA A CA 1
ATOM 734 C C . ALA A 1 96 ? -12.965 1.905 6.716 1.00 98.75 96 ALA A C 1
ATOM 736 O O . ALA A 1 96 ? -12.684 1.288 5.688 1.00 98.75 96 ALA A O 1
ATOM 737 N N . ASP A 1 97 ? -12.749 3.203 6.862 1.00 98.81 97 ASP A N 1
ATOM 738 C CA . ASP A 1 97 ? -12.044 4.019 5.887 1.00 98.81 97 ASP A CA 1
ATOM 739 C C . ASP A 1 97 ? -10.668 4.397 6.427 1.00 98.81 97 ASP A C 1
ATOM 741 O O . ASP A 1 97 ? -10.532 4.906 7.538 1.00 98.81 97 ASP A O 1
ATOM 745 N N . VAL A 1 98 ? -9.636 4.149 5.626 1.00 98.81 98 VAL A N 1
ATOM 746 C CA . VAL A 1 98 ? -8.264 4.565 5.910 1.00 98.81 98 VAL A CA 1
ATOM 747 C C . VAL A 1 98 ? -7.883 5.650 4.914 1.00 98.81 98 VAL A C 1
ATOM 749 O O . VAL A 1 98 ? -7.867 5.418 3.704 1.00 98.81 98 VAL A O 1
ATOM 752 N N . THR A 1 99 ? -7.574 6.844 5.415 1.00 98.19 99 THR A N 1
ATOM 753 C CA . THR A 1 99 ? -7.093 7.951 4.578 1.00 98.19 99 THR A CA 1
ATOM 754 C C . THR A 1 99 ? -5.574 7.935 4.551 1.00 98.19 99 THR A C 1
ATOM 756 O O . THR A 1 99 ? -4.935 8.011 5.604 1.00 98.19 99 THR A O 1
ATOM 759 N N . THR A 1 100 ? -4.981 7.860 3.361 1.00 98.25 100 THR A N 1
ATOM 760 C CA . THR A 1 100 ? -3.529 7.740 3.196 1.00 98.25 100 THR A CA 1
ATOM 761 C C . THR A 1 100 ? -2.966 8.752 2.211 1.00 98.25 100 THR A C 1
ATOM 763 O O . THR A 1 100 ? -3.671 9.286 1.354 1.00 98.25 100 THR A O 1
ATOM 766 N N . CYS A 1 101 ? -1.667 9.009 2.331 1.00 98.50 101 CYS A N 1
ATOM 767 C CA . CYS A 1 101 ? -0.870 9.674 1.316 1.00 98.50 101 CYS A CA 1
ATOM 768 C C . CYS A 1 101 ? 0.259 8.737 0.888 1.00 98.50 101 CYS A C 1
ATOM 770 O O . CYS A 1 101 ? 1.179 8.485 1.669 1.00 98.50 101 CYS A O 1
ATOM 772 N N . SER A 1 102 ? 0.183 8.228 -0.341 1.00 98.38 102 SER A N 1
ATOM 773 C CA . SER A 1 102 ? 1.248 7.432 -0.955 1.00 98.38 102 SER A CA 1
ATOM 774 C C . SER A 1 102 ? 2.186 8.352 -1.729 1.00 98.38 102 SER A C 1
ATOM 776 O O . SER A 1 102 ? 1.774 9.003 -2.695 1.00 98.38 102 SER A O 1
ATOM 778 N N . ASP A 1 103 ? 3.436 8.434 -1.289 1.00 98.44 103 ASP A N 1
ATOM 779 C CA . ASP A 1 103 ? 4.493 9.217 -1.910 1.00 98.44 103 ASP A CA 1
ATOM 780 C C . ASP A 1 103 ? 5.427 8.301 -2.707 1.00 98.44 103 ASP A C 1
ATOM 782 O O . ASP A 1 103 ? 6.162 7.466 -2.173 1.00 98.44 103 ASP A O 1
ATOM 786 N N . THR A 1 104 ? 5.377 8.500 -4.020 1.00 98.12 104 THR A N 1
ATOM 787 C CA . THR A 1 104 ? 6.164 7.789 -5.032 1.00 98.12 104 THR A CA 1
ATOM 788 C C . THR A 1 104 ? 7.122 8.740 -5.755 1.00 98.12 104 THR A C 1
ATOM 790 O O . THR A 1 104 ? 7.655 8.421 -6.814 1.00 98.12 104 THR A O 1
ATOM 793 N N . THR A 1 105 ? 7.361 9.940 -5.216 1.00 97.94 105 THR A N 1
ATOM 794 C CA . THR A 1 105 ? 8.133 11.002 -5.889 1.00 97.94 105 THR A CA 1
ATOM 795 C C . THR A 1 105 ? 9.579 10.612 -6.194 1.00 97.94 105 THR A C 1
ATOM 797 O O . THR A 1 105 ? 10.149 11.091 -7.172 1.00 97.94 105 THR A O 1
ATOM 800 N N . GLN A 1 106 ? 10.161 9.716 -5.396 1.00 97.50 106 GLN A N 1
ATOM 801 C CA . GLN A 1 106 ? 11.519 9.192 -5.587 1.00 97.50 106 GLN A CA 1
ATOM 802 C C . GLN A 1 106 ? 11.556 7.842 -6.317 1.00 97.50 106 GLN A C 1
ATOM 804 O O . GLN A 1 106 ? 12.636 7.326 -6.608 1.00 97.50 106 GLN A O 1
ATOM 809 N N . MET A 1 107 ? 10.390 7.276 -6.626 1.00 97.62 107 MET A N 1
ATOM 810 C CA . MET A 1 107 ? 10.259 5.978 -7.272 1.00 97.62 107 MET A CA 1
ATOM 811 C C . MET A 1 107 ? 10.751 6.039 -8.717 1.00 97.62 107 MET A C 1
ATOM 813 O O . MET A 1 107 ? 10.548 7.030 -9.427 1.00 97.62 107 MET A O 1
ATOM 817 N N . LYS A 1 108 ? 11.390 4.963 -9.166 1.00 97.88 108 LYS A N 1
ATOM 818 C CA . LYS A 1 108 ? 11.761 4.752 -10.573 1.00 97.88 108 LYS A CA 1
ATOM 819 C C . LYS A 1 108 ? 11.017 3.547 -11.126 1.00 97.88 108 LYS A C 1
ATOM 821 O O . LYS A 1 108 ? 10.430 2.799 -10.357 1.00 97.88 108 LYS A O 1
ATOM 826 N N . SER A 1 109 ? 11.096 3.304 -12.429 1.00 98.12 109 SER A N 1
ATOM 827 C CA . SER A 1 109 ? 10.594 2.054 -13.007 1.00 98.12 109 SER A CA 1
ATOM 828 C C . SER A 1 109 ? 11.571 1.466 -14.019 1.00 98.12 109 SER A C 1
ATOM 830 O O . SER A 1 109 ? 12.201 2.199 -14.782 1.00 98.12 109 SER A O 1
ATOM 832 N N . THR A 1 110 ? 11.644 0.140 -14.066 1.00 98.44 110 THR A N 1
ATOM 833 C CA . THR A 1 110 ? 12.492 -0.611 -14.999 1.00 98.44 110 THR A CA 1
ATOM 834 C C . THR A 1 110 ? 11.643 -1.625 -15.751 1.00 98.44 110 THR A C 1
ATOM 836 O O . THR A 1 110 ? 10.885 -2.373 -15.133 1.00 98.44 110 THR A O 1
ATOM 839 N N . ASP A 1 111 ? 11.727 -1.643 -17.080 1.00 98.12 111 ASP A N 1
ATOM 840 C CA . ASP A 1 111 ? 11.027 -2.650 -17.881 1.00 98.12 111 ASP A CA 1
ATOM 841 C C . ASP A 1 111 ? 11.645 -4.048 -17.693 1.00 98.12 111 ASP A C 1
ATOM 843 O O . ASP A 1 111 ? 12.709 -4.214 -17.095 1.00 98.12 111 ASP A O 1
ATOM 847 N N . PHE A 1 112 ? 10.995 -5.091 -18.209 1.00 96.50 112 PHE A N 1
ATOM 848 C CA . PHE A 1 112 ? 11.520 -6.458 -18.069 1.00 96.50 112 PHE A CA 1
ATOM 849 C C . PHE A 1 112 ? 12.777 -6.753 -18.901 1.00 96.50 112 PHE A C 1
ATOM 851 O O . PHE A 1 112 ? 13.341 -7.837 -18.774 1.00 96.50 112 PHE A O 1
ATOM 858 N N . GLN A 1 113 ? 13.217 -5.818 -19.746 1.00 97.31 113 GLN A N 1
ATOM 859 C CA . GLN A 1 113 ? 14.489 -5.901 -20.467 1.00 97.31 113 GLN A CA 1
ATOM 860 C C . GLN A 1 113 ? 15.628 -5.220 -19.692 1.00 97.31 113 GLN A C 1
ATOM 862 O O . GLN A 1 113 ? 16.787 -5.354 -20.079 1.00 97.31 113 GLN A O 1
ATOM 867 N N . GLY A 1 114 ? 15.321 -4.532 -18.588 1.00 96.94 114 GLY A N 1
ATOM 868 C CA . GLY A 1 114 ? 16.292 -3.819 -17.763 1.00 96.94 114 GLY A CA 1
ATOM 869 C C . GLY A 1 114 ? 16.457 -2.341 -18.122 1.00 96.94 114 GLY A C 1
ATOM 870 O O . GLY A 1 114 ? 17.347 -1.693 -17.572 1.00 96.94 114 GLY A O 1
ATOM 871 N N . ASN A 1 115 ? 15.627 -1.782 -19.008 1.00 98.31 115 ASN A N 1
ATOM 872 C CA . ASN A 1 115 ? 15.708 -0.370 -19.377 1.00 98.31 115 ASN A CA 1
ATOM 873 C C . ASN A 1 115 ? 14.976 0.512 -18.360 1.00 98.31 115 ASN A C 1
ATOM 875 O O . ASN A 1 115 ? 13.900 0.161 -17.871 1.00 98.31 115 ASN A O 1
ATOM 879 N N . ASP A 1 116 ? 15.528 1.695 -18.085 1.00 98.00 116 ASP A N 1
ATOM 880 C CA . ASP A 1 116 ? 14.821 2.729 -17.327 1.00 98.00 116 ASP A CA 1
ATOM 881 C C . ASP A 1 116 ? 13.635 3.254 -18.151 1.00 98.00 116 ASP A C 1
ATOM 883 O O . ASP A 1 116 ? 13.798 3.781 -19.253 1.00 98.00 116 ASP A O 1
ATOM 887 N N . VAL A 1 117 ? 12.434 3.098 -17.599 1.00 98.19 117 VAL A N 1
ATOM 888 C CA . VAL A 1 117 ? 11.163 3.558 -18.179 1.00 98.19 117 VAL A CA 1
ATOM 889 C C . VAL A 1 117 ? 10.407 4.450 -17.193 1.00 98.19 117 VAL A C 1
ATOM 891 O O . VAL A 1 117 ? 9.170 4.503 -17.183 1.00 98.19 117 VAL A O 1
ATOM 894 N N . THR A 1 118 ? 11.147 5.135 -16.320 1.00 97.75 118 THR A N 1
ATOM 895 C CA . THR A 1 118 ? 10.600 6.048 -15.319 1.00 97.75 118 THR A CA 1
ATOM 896 C C . THR A 1 118 ? 9.823 7.170 -15.998 1.00 97.75 118 THR A C 1
ATOM 898 O O . THR A 1 118 ? 10.333 7.896 -16.851 1.00 97.75 118 THR A O 1
ATOM 901 N N . GLN A 1 119 ? 8.568 7.344 -15.587 1.00 96.06 119 GLN A N 1
ATOM 902 C CA . GLN A 1 119 ? 7.717 8.424 -16.072 1.00 96.06 119 GLN A CA 1
ATOM 903 C C . GLN A 1 119 ? 7.535 9.462 -14.974 1.00 96.06 119 GLN A C 1
ATOM 905 O O . GLN A 1 119 ? 7.057 9.143 -13.888 1.00 96.06 119 GLN A O 1
ATOM 910 N N . LYS A 1 120 ? 7.820 10.732 -15.278 1.00 95.00 120 LYS A N 1
ATOM 911 C CA . LYS A 1 120 ? 7.663 11.829 -14.310 1.00 95.00 120 LYS A CA 1
ATOM 912 C C . LYS A 1 120 ? 6.230 11.956 -13.778 1.00 95.00 120 LYS A C 1
ATOM 914 O O . LYS A 1 120 ? 6.033 12.332 -12.634 1.00 95.00 120 LYS A O 1
ATOM 919 N N . ALA A 1 121 ? 5.230 11.593 -14.582 1.00 94.50 121 ALA A N 1
ATOM 920 C CA . ALA A 1 121 ? 3.828 11.575 -14.162 1.00 94.50 121 ALA A CA 1
ATOM 921 C C . ALA A 1 121 ? 3.503 10.489 -13.115 1.00 94.50 121 ALA A C 1
ATOM 923 O O . ALA A 1 121 ? 2.483 10.590 -12.436 1.00 94.50 121 ALA A O 1
ATOM 924 N N . ALA A 1 122 ? 4.340 9.453 -12.987 1.00 93.81 122 ALA A N 1
ATOM 925 C CA . ALA A 1 122 ? 4.217 8.438 -11.944 1.00 93.81 122 ALA A CA 1
ATOM 926 C C . ALA A 1 122 ? 4.864 8.885 -10.623 1.00 93.81 122 ALA A C 1
ATOM 928 O O . ALA A 1 122 ? 4.451 8.413 -9.577 1.00 93.81 122 ALA A O 1
ATOM 929 N N . GLN A 1 123 ? 5.812 9.827 -10.661 1.00 97.75 123 GLN A N 1
ATOM 930 C CA . GLN A 1 123 ? 6.480 10.379 -9.481 1.00 97.75 123 GLN A CA 1
ATOM 931 C C . GLN A 1 123 ? 5.618 11.458 -8.825 1.00 97.75 123 GLN A C 1
ATOM 933 O O . GLN A 1 123 ? 5.733 12.650 -9.124 1.00 97.75 123 GLN A O 1
ATOM 938 N N . LYS A 1 124 ? 4.713 11.034 -7.946 1.00 97.69 124 LYS A N 1
ATOM 939 C CA . LYS A 1 124 ? 3.690 11.905 -7.356 1.00 97.69 124 LYS A CA 1
ATOM 940 C C . LYS A 1 124 ? 3.326 11.490 -5.937 1.00 97.69 124 LYS A C 1
ATOM 942 O O . LYS A 1 124 ? 3.654 10.393 -5.485 1.00 97.69 124 LYS A O 1
ATOM 947 N N . ARG A 1 125 ? 2.580 12.359 -5.264 1.00 98.38 125 ARG A N 1
ATOM 948 C CA . ARG A 1 125 ? 1.866 12.028 -4.027 1.00 98.38 125 ARG A CA 1
ATOM 949 C C . ARG A 1 125 ? 0.399 11.807 -4.357 1.00 98.38 125 ARG A C 1
ATOM 951 O O . ARG A 1 125 ? -0.178 12.619 -5.075 1.00 98.38 125 ARG A O 1
ATOM 958 N N . SER A 1 126 ? -0.195 10.730 -3.871 1.00 98.25 126 SER A N 1
ATOM 959 C CA . SER A 1 126 ? -1.612 10.431 -4.102 1.00 98.25 126 SER A CA 1
ATOM 960 C C . SER A 1 126 ? -2.321 10.324 -2.762 1.00 98.25 126 SER A C 1
ATOM 962 O O . SER A 1 126 ? -1.939 9.489 -1.942 1.00 98.25 126 SER A O 1
ATOM 964 N N . ALA A 1 127 ? -3.333 11.164 -2.545 1.00 98.31 127 ALA A N 1
ATOM 965 C CA . ALA A 1 127 ? -4.251 10.996 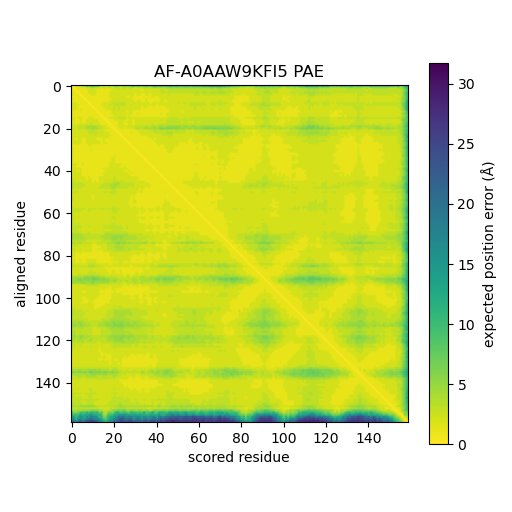-1.429 1.00 98.31 127 ALA A CA 1
ATOM 966 C C . ALA A 1 127 ? -5.232 9.886 -1.795 1.00 98.31 127 ALA A C 1
ATOM 968 O O . ALA A 1 127 ? -5.869 9.967 -2.849 1.00 98.31 127 ALA A O 1
ATOM 969 N N . ILE A 1 128 ? -5.338 8.850 -0.971 1.00 98.62 128 ILE A N 1
ATOM 970 C CA . ILE A 1 128 ? -6.156 7.675 -1.266 1.00 98.62 128 ILE A CA 1
ATOM 971 C C . ILE A 1 128 ? -7.085 7.415 -0.084 1.00 98.62 128 ILE A C 1
ATOM 973 O O . ILE A 1 128 ? -6.644 7.344 1.062 1.00 98.62 128 ILE A O 1
ATOM 977 N N . LEU A 1 129 ? -8.374 7.270 -0.377 1.00 98.69 129 LEU A N 1
ATOM 978 C CA . LEU A 1 129 ? -9.355 6.719 0.545 1.00 98.69 129 LEU A CA 1
ATOM 979 C C . LEU A 1 129 ? -9.457 5.218 0.304 1.00 98.69 129 LEU A C 1
ATOM 981 O O . LEU A 1 129 ? -9.838 4.784 -0.789 1.00 98.69 129 LEU A O 1
ATOM 985 N N . VAL A 1 130 ? -9.111 4.436 1.316 1.00 98.88 130 VAL A N 1
ATOM 986 C CA . VAL A 1 130 ? -9.100 2.976 1.263 1.00 98.88 130 VAL A CA 1
ATOM 987 C C . VAL A 1 130 ? -10.254 2.456 2.104 1.00 98.88 130 VAL A C 1
ATOM 989 O O . VAL A 1 130 ? -10.246 2.607 3.323 1.00 98.88 130 VAL A O 1
ATOM 992 N N . ARG A 1 131 ? -11.236 1.819 1.466 1.00 98.88 131 ARG A N 1
ATOM 993 C CA . ARG A 1 131 ? -12.331 1.157 2.178 1.00 98.88 131 ARG A CA 1
ATOM 994 C C . ARG A 1 131 ? -11.945 -0.275 2.502 1.00 98.88 131 ARG A C 1
ATOM 996 O O . ARG A 1 131 ? -11.670 -1.075 1.602 1.00 98.88 131 ARG A O 1
ATOM 1003 N N . MET A 1 132 ? -11.989 -0.602 3.783 1.00 98.81 132 MET A N 1
ATOM 1004 C CA . MET A 1 132 ? -11.756 -1.932 4.321 1.00 98.81 132 MET A CA 1
ATOM 1005 C C . MET A 1 132 ? -13.050 -2.560 4.826 1.00 98.81 132 MET A C 1
ATOM 1007 O O . MET A 1 132 ? -13.941 -1.869 5.318 1.00 98.81 132 MET A O 1
ATOM 1011 N N . VAL A 1 133 ? -13.133 -3.884 4.733 1.00 98.75 133 VAL A N 1
ATOM 1012 C CA . VAL A 1 133 ? -14.235 -4.684 5.284 1.00 98.75 133 VAL A CA 1
ATOM 1013 C C . VAL A 1 133 ? -13.677 -5.880 6.055 1.00 98.75 133 VAL A C 1
ATOM 1015 O O . VAL A 1 133 ? -12.634 -6.413 5.657 1.00 98.75 133 VAL A O 1
ATOM 1018 N N . PRO A 1 134 ? -14.324 -6.315 7.147 1.00 98.06 134 PRO A N 1
ATOM 1019 C CA . PRO A 1 134 ? -13.874 -7.478 7.888 1.00 98.06 134 PRO A CA 1
ATOM 1020 C C . PRO A 1 134 ? -14.267 -8.759 7.145 1.00 98.06 134 PRO A C 1
ATOM 1022 O O . PRO A 1 134 ? -15.350 -8.864 6.567 1.00 98.06 134 PRO A O 1
ATOM 1025 N N . ARG A 1 135 ? -13.381 -9.750 7.178 1.00 95.94 135 ARG A N 1
ATOM 1026 C CA . ARG A 1 135 ? -13.675 -11.141 6.824 1.00 95.94 135 ARG A CA 1
ATOM 1027 C C . ARG A 1 135 ? -14.153 -11.914 8.051 1.00 95.94 135 ARG A C 1
ATOM 1029 O O . ARG A 1 135 ? -13.931 -11.498 9.187 1.00 95.94 135 ARG A O 1
ATOM 1036 N N . ASP A 1 136 ? -14.718 -13.093 7.813 1.00 94.38 136 ASP A N 1
ATOM 1037 C CA . ASP A 1 136 ? -15.199 -14.003 8.864 1.00 94.38 136 ASP A CA 1
ATOM 1038 C C . ASP A 1 136 ? -14.093 -14.449 9.843 1.00 94.38 136 ASP A C 1
ATOM 1040 O O . ASP A 1 136 ? -14.374 -14.808 10.983 1.00 94.38 136 ASP A O 1
ATOM 1044 N N . ASP A 1 137 ? -12.828 -14.404 9.415 1.00 94.56 137 ASP A N 1
ATOM 1045 C CA . ASP A 1 137 ? -11.641 -14.713 10.225 1.00 94.56 137 ASP A CA 1
ATOM 1046 C C . ASP A 1 137 ? -11.120 -13.512 11.047 1.00 94.56 137 ASP A C 1
ATOM 1048 O O . ASP A 1 137 ? -10.097 -13.619 11.728 1.00 94.56 137 ASP A O 1
ATOM 1052 N N . GLY A 1 138 ? -11.810 -12.367 11.005 1.00 93.75 138 GLY A N 1
ATOM 1053 C CA . GLY A 1 138 ? -11.440 -11.147 11.727 1.00 93.75 138 GLY A CA 1
ATOM 1054 C C . GLY A 1 138 ? -10.296 -10.349 11.088 1.00 93.75 138 GLY A C 1
ATOM 1055 O O . GLY A 1 138 ? -9.795 -9.396 11.696 1.00 93.75 138 GLY A O 1
ATOM 1056 N N . VAL A 1 139 ? -9.849 -10.714 9.881 1.00 97.75 139 VAL A N 1
ATOM 1057 C CA . VAL A 1 139 ? -8.911 -9.911 9.085 1.00 97.75 139 VAL A CA 1
ATOM 1058 C C . VAL A 1 139 ? -9.678 -8.859 8.291 1.00 97.75 139 VAL A C 1
ATOM 1060 O O . VAL A 1 139 ? -10.638 -9.174 7.590 1.00 97.75 139 VAL A O 1
ATOM 1063 N N . TRP A 1 140 ? -9.233 -7.608 8.355 1.00 98.69 140 TRP A N 1
ATOM 1064 C CA . TRP A 1 140 ? -9.721 -6.550 7.482 1.00 98.69 140 TRP A CA 1
ATOM 1065 C C . TRP A 1 140 ? -9.023 -6.629 6.127 1.00 98.69 140 TRP A C 1
ATOM 1067 O O . TRP A 1 140 ? -7.803 -6.758 6.043 1.00 98.69 140 TRP A O 1
ATOM 1077 N N . VAL A 1 141 ? -9.794 -6.549 5.048 1.00 98.75 141 VAL A N 1
ATOM 1078 C CA . VAL A 1 141 ? -9.275 -6.578 3.674 1.00 98.75 141 VAL A CA 1
ATOM 1079 C C . VAL A 1 141 ? -9.738 -5.366 2.894 1.00 98.75 141 VAL A C 1
ATOM 1081 O O . VAL A 1 141 ? -10.829 -4.842 3.126 1.00 98.75 141 VAL A O 1
ATOM 1084 N N . THR A 1 142 ? -8.915 -4.929 1.947 1.00 98.88 142 THR A N 1
ATOM 1085 C CA . THR A 1 142 ? -9.215 -3.756 1.125 1.00 98.88 142 THR A CA 1
ATOM 1086 C C . THR A 1 142 ? -10.243 -4.105 0.053 1.00 98.88 142 THR A C 1
ATOM 1088 O O . THR A 1 142 ? -10.003 -4.970 -0.789 1.00 98.88 142 THR A O 1
ATOM 1091 N N . GLN A 1 143 ? -11.390 -3.429 0.067 1.00 98.81 143 GLN A N 1
ATOM 1092 C CA . GLN A 1 143 ? -12.483 -3.637 -0.887 1.00 98.81 143 GLN A CA 1
ATOM 1093 C C . GLN A 1 143 ? -12.407 -2.685 -2.086 1.00 98.81 143 GLN A C 1
ATOM 1095 O O . GLN A 1 143 ? -12.696 -3.088 -3.217 1.00 98.81 143 GLN A O 1
ATOM 1100 N N . SER A 1 144 ? -12.062 -1.423 -1.838 1.00 98.75 144 SER A N 1
ATOM 1101 C CA . SER A 1 144 ? -11.964 -0.396 -2.875 1.00 98.75 144 SER A CA 1
ATOM 1102 C C . SER A 1 144 ? -11.000 0.711 -2.471 1.00 98.75 144 SER A C 1
ATOM 1104 O O . SER A 1 144 ? -10.913 1.061 -1.295 1.00 98.75 144 SER A O 1
ATOM 1106 N N . GLU A 1 145 ? -10.363 1.325 -3.460 1.00 98.69 145 GLU A N 1
ATOM 1107 C CA . GLU A 1 145 ? -9.506 2.497 -3.292 1.00 98.69 145 GLU A CA 1
ATOM 1108 C C . GLU A 1 145 ? -9.984 3.628 -4.196 1.00 98.69 145 GLU A C 1
ATOM 1110 O O . GLU A 1 145 ? -10.315 3.405 -5.363 1.00 98.69 145 GLU A O 1
ATOM 1115 N N . THR A 1 146 ? -10.009 4.846 -3.664 1.00 98.50 146 THR A N 1
ATOM 1116 C CA . THR A 1 146 ? -10.358 6.055 -4.416 1.00 98.50 146 THR A CA 1
ATOM 1117 C C . THR A 1 146 ? -9.254 7.083 -4.265 1.00 98.50 146 THR A C 1
ATOM 1119 O O . THR A 1 146 ? -8.939 7.500 -3.154 1.00 98.50 146 THR A O 1
ATOM 1122 N N . VAL A 1 147 ? -8.683 7.525 -5.384 1.00 98.06 147 VAL A N 1
ATOM 1123 C CA . VAL A 1 147 ? -7.758 8.663 -5.386 1.00 98.06 147 VAL A CA 1
ATOM 1124 C C . VAL A 1 147 ? -8.565 9.939 -5.158 1.00 98.06 147 VAL A C 1
ATOM 1126 O O . VAL A 1 147 ? -9.407 10.292 -5.980 1.00 98.06 147 VAL A O 1
ATOM 1129 N N . LEU A 1 148 ? -8.301 10.621 -4.047 1.00 97.94 148 LEU A N 1
ATOM 1130 C CA . LEU A 1 148 ? -8.961 11.868 -3.667 1.00 97.94 148 LEU A CA 1
ATOM 1131 C C . LEU A 1 148 ? -8.296 13.080 -4.322 1.00 97.94 148 LEU A C 1
ATOM 1133 O O . LEU A 1 148 ? -8.976 13.984 -4.799 1.00 97.94 148 LEU A O 1
ATOM 1137 N N . SER A 1 149 ? -6.963 13.096 -4.355 1.00 97.88 149 SER A N 1
ATOM 1138 C CA . SER A 1 149 ? -6.181 14.182 -4.942 1.00 97.88 149 SER A CA 1
ATOM 1139 C C . SER A 1 149 ? -4.770 13.735 -5.312 1.00 97.88 149 SER A C 1
ATOM 1141 O O . SER A 1 149 ? -4.267 12.708 -4.845 1.00 97.88 149 SER A O 1
ATOM 1143 N N . ILE A 1 150 ? -4.121 14.521 -6.173 1.00 97.88 150 ILE A N 1
ATOM 1144 C CA . ILE A 1 150 ? -2.746 14.304 -6.622 1.00 97.88 150 ILE A CA 1
ATOM 1145 C C . ILE A 1 150 ? -1.901 15.512 -6.226 1.00 97.88 150 ILE A C 1
ATOM 1147 O O . ILE A 1 150 ? -2.228 16.643 -6.559 1.00 97.88 150 ILE A O 1
ATOM 1151 N N . ASN A 1 151 ? -0.778 15.256 -5.561 1.00 96.75 151 ASN A N 1
ATOM 1152 C CA . ASN A 1 151 ? 0.210 16.222 -5.077 1.0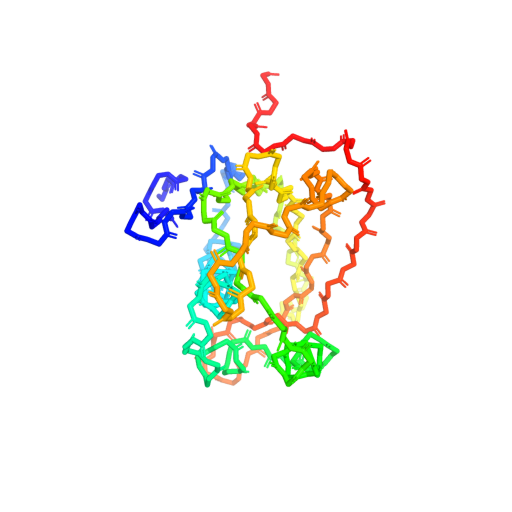0 96.75 151 ASN A CA 1
ATOM 1153 C C . ASN A 1 151 ? -0.265 17.201 -3.993 1.00 96.75 151 ASN A C 1
ATOM 1155 O O . ASN A 1 151 ? 0.516 18.071 -3.607 1.00 96.75 151 ASN A O 1
ATOM 1159 N N . GLU A 1 152 ? -1.468 17.008 -3.451 1.00 94.88 152 GLU A N 1
ATOM 1160 C CA . GLU A 1 152 ? -2.062 17.859 -2.408 1.00 94.88 152 GLU A CA 1
ATOM 1161 C C . GLU A 1 152 ? -1.964 17.264 -0.991 1.00 94.88 152 GLU A C 1
ATOM 1163 O O . GLU A 1 152 ? -2.251 17.954 -0.019 1.00 94.88 152 GLU A O 1
ATOM 1168 N N . CYS A 1 153 ? -1.528 16.007 -0.851 1.00 95.50 153 CYS A N 1
ATOM 1169 C CA . CYS A 1 153 ? -1.264 15.386 0.450 1.00 95.50 153 CYS A CA 1
ATOM 1170 C C . CYS A 1 153 ? 0.226 15.386 0.813 1.00 95.50 153 CYS A C 1
ATOM 1172 O O . CYS A 1 153 ? 1.103 15.575 -0.037 1.00 95.50 153 CYS A O 1
ATOM 1174 N N . THR A 1 154 ? 0.511 15.121 2.088 1.00 90.88 154 THR A N 1
ATOM 1175 C CA . THR A 1 154 ? 1.852 14.829 2.603 1.00 90.88 154 THR A CA 1
ATOM 1176 C C . THR A 1 154 ? 1.849 13.497 3.353 1.00 90.88 154 THR A C 1
ATOM 1178 O O . THR A 1 154 ? 0.880 13.177 4.039 1.00 90.88 154 THR A O 1
ATOM 1181 N N . ALA A 1 155 ? 2.913 12.704 3.189 1.00 78.00 155 ALA A N 1
ATOM 1182 C CA . ALA A 1 155 ? 3.119 11.474 3.954 1.00 78.00 155 ALA A CA 1
ATOM 1183 C C . ALA A 1 155 ? 3.645 11.761 5.374 1.00 78.00 155 ALA A C 1
ATOM 1185 O O . ALA A 1 155 ? 3.508 10.935 6.276 1.00 78.00 155 ALA A O 1
ATOM 1186 N N . GLU A 1 156 ? 4.235 12.936 5.589 1.00 79.56 156 GLU A N 1
ATOM 1187 C CA . GLU A 1 156 ? 4.661 13.393 6.908 1.00 79.56 156 GLU A CA 1
ATOM 1188 C C . GLU A 1 156 ? 3.451 13.835 7.737 1.00 79.56 156 GLU A C 1
ATOM 1190 O O . GLU A 1 156 ? 2.498 14.405 7.205 1.00 79.56 156 GLU A O 1
ATOM 1195 N N . ALA A 1 157 ? 3.494 13.611 9.052 1.00 59.22 157 ALA A N 1
ATOM 1196 C CA . ALA A 1 157 ? 2.488 14.177 9.941 1.00 59.22 157 ALA A CA 1
ATOM 1197 C C . ALA A 1 157 ? 2.552 15.711 9.852 1.00 59.22 157 ALA A C 1
ATOM 1199 O O . ALA A 1 157 ? 3.641 16.287 9.925 1.00 59.22 157 ALA A O 1
ATOM 1200 N N . GLY A 1 158 ? 1.398 16.369 9.702 1.00 54.25 158 GLY A N 1
ATOM 1201 C CA . GLY A 1 158 ? 1.316 17.822 9.843 1.00 54.25 158 GLY A CA 1
ATOM 1202 C C . GLY A 1 158 ? 1.941 18.243 11.176 1.00 54.25 158 GLY A C 1
ATOM 1203 O O . GLY A 1 158 ? 1.672 17.616 12.202 1.00 54.25 158 GLY A O 1
ATOM 1204 N N . LYS A 1 159 ? 2.832 19.237 11.135 1.00 34.41 159 LYS A N 1
ATOM 1205 C CA . LYS A 1 159 ? 3.374 19.866 12.344 1.00 34.41 159 LYS A CA 1
ATOM 1206 C C . LYS A 1 159 ? 2.275 20.545 13.147 1.00 34.41 159 LYS A C 1
ATOM 1208 O O . LYS A 1 159 ? 1.387 21.147 12.504 1.00 34.41 159 LYS A O 1
#

Radius of gyration: 15.24 Å; Cα contac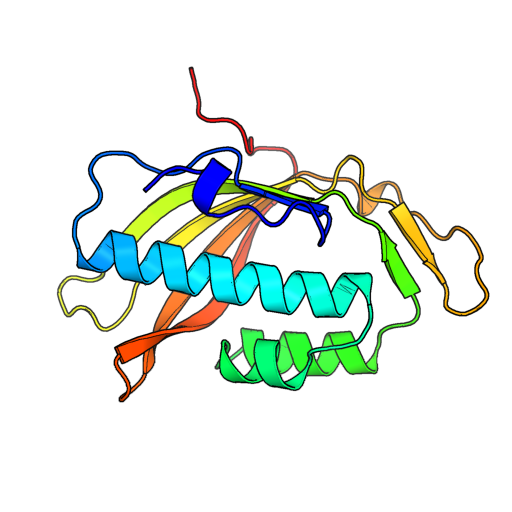ts (8 Å, |Δi|>4): 342; chains: 1; bounding box: 38×35×41 Å

Mean predicted aligned error: 2.8 Å